Protein AF-M9S9Z9-F1 (afdb_monomer_lite)

Sequence (65 aa):
MERDTVKFKVYCVEEYRRAHGLTAPQTIELFERYGVFGFLEEPALQWQSLDNTVIDIDEYIEARA

Secondary structure (DSSP, 8-state):
-----HHHHHHHHHHHHHHHT--HHHHHHHHHHHTHHHHTT-GGGGGS-GGGHHHHHHHHHHTT-

Radius of gyration: 11.24 Å; chains: 1; bounding box: 32×22×27 Å

pLDDT: mean 90.17, std 10.41, range [47.84, 98.44]

Foldseek 3Di:
DQDPCVVVVVLLLVVLCVVVVHDSVVSVVLCVVLVVVVVSSDPVCVPDDPVCSNVVSVVSSVVVD

InterPro domains:
  IPR024269 Protein of unknown function DUF3791 [PF12668] (7-64)

Structure (mmCIF, N/CA/C/O backbone):
data_AF-M9S9Z9-F1
#
_entry.id   AF-M9S9Z9-F1
#
loop_
_atom_site.group_PDB
_atom_site.id
_atom_site.type_symbol
_atom_site.label_atom_id
_atom_site.label_alt_id
_atom_site.label_comp_id
_atom_site.label_asym_id
_atom_site.label_entity_id
_atom_site.label_seq_id
_atom_site.pdbx_PDB_ins_code
_atom_site.Cartn_x
_atom_site.Cartn_y
_atom_site.Cartn_z
_atom_site.occupancy
_atom_site.B_iso_or_equiv
_atom_site.auth_seq_id
_atom_site.auth_comp_id
_atom_site.auth_asym_id
_atom_site.auth_atom_id
_atom_site.pdbx_PDB_model_num
ATOM 1 N N . MET A 1 1 ? 22.492 -4.479 -7.098 1.00 47.84 1 MET A N 1
ATOM 2 C CA . MET A 1 1 ? 22.133 -3.173 -6.516 1.00 47.84 1 MET A CA 1
ATOM 3 C C . MET A 1 1 ? 20.733 -3.330 -5.970 1.00 47.84 1 MET A C 1
ATOM 5 O O . MET A 1 1 ? 19.837 -3.621 -6.753 1.00 47.84 1 MET A O 1
ATOM 9 N N . GLU A 1 2 ? 20.580 -3.288 -4.652 1.00 57.12 2 GLU A N 1
ATOM 10 C CA . GLU A 1 2 ? 19.266 -3.326 -4.006 1.00 57.12 2 GLU A CA 1
ATOM 11 C C . GLU A 1 2 ? 18.470 -2.099 -4.472 1.00 57.12 2 GLU A C 1
ATOM 13 O O . GLU A 1 2 ? 19.021 -0.996 -4.548 1.00 57.12 2 GLU A O 1
ATOM 18 N N . ARG A 1 3 ? 17.230 -2.299 -4.926 1.00 66.50 3 ARG A N 1
ATOM 19 C CA . ARG A 1 3 ? 16.391 -1.196 -5.406 1.00 66.50 3 ARG A CA 1
ATOM 20 C C . ARG A 1 3 ? 15.802 -0.497 -4.194 1.00 66.50 3 ARG A C 1
ATOM 22 O O . ARG A 1 3 ? 15.065 -1.113 -3.436 1.00 66.50 3 ARG A O 1
ATOM 29 N N . ASP A 1 4 ? 16.095 0.789 -4.045 1.00 80.12 4 ASP A N 1
ATOM 30 C CA . ASP A 1 4 ? 15.433 1.614 -3.040 1.00 80.12 4 ASP A CA 1
ATOM 31 C C . ASP A 1 4 ? 13.988 1.896 -3.485 1.00 80.12 4 ASP A C 1
ATOM 33 O O . ASP A 1 4 ? 13.723 2.774 -4.309 1.00 80.12 4 ASP A O 1
ATOM 37 N N . THR A 1 5 ? 13.055 1.098 -2.965 1.00 86.31 5 THR A N 1
ATOM 38 C CA . THR A 1 5 ? 11.610 1.227 -3.197 1.00 86.31 5 THR A CA 1
ATOM 39 C C . THR A 1 5 ? 10.916 2.023 -2.093 1.00 86.31 5 THR A C 1
ATOM 41 O O . THR A 1 5 ? 9.696 2.172 -2.130 1.00 86.31 5 THR A O 1
ATOM 44 N N . VAL A 1 6 ? 11.650 2.590 -1.125 1.00 90.56 6 VAL A N 1
ATOM 45 C CA . VAL A 1 6 ? 11.058 3.241 0.057 1.00 90.56 6 VAL A CA 1
ATOM 46 C C . VAL A 1 6 ? 10.147 4.396 -0.348 1.00 90.56 6 VAL A C 1
ATOM 48 O O . VAL A 1 6 ? 9.009 4.475 0.109 1.00 90.56 6 VAL A O 1
ATOM 51 N N . LYS A 1 7 ? 10.600 5.262 -1.261 1.00 89.62 7 LYS A N 1
ATOM 52 C CA . LYS A 1 7 ? 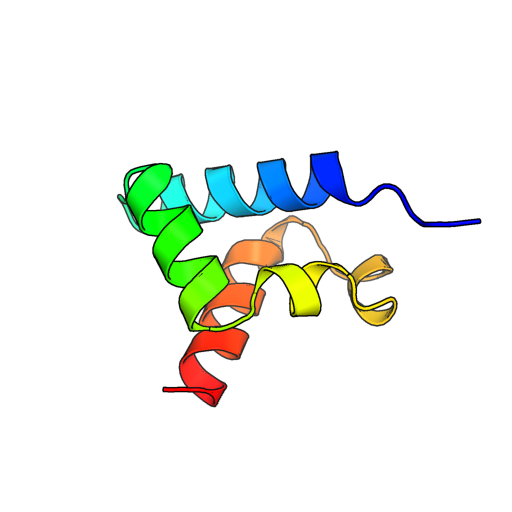9.786 6.388 -1.755 1.00 89.62 7 LYS A CA 1
ATOM 53 C C . LYS A 1 7 ? 8.513 5.922 -2.460 1.00 89.62 7 LYS A C 1
ATOM 55 O O . LYS A 1 7 ? 7.470 6.545 -2.296 1.00 89.62 7 LYS A O 1
ATOM 60 N N . PHE A 1 8 ? 8.599 4.827 -3.215 1.00 89.19 8 PHE A N 1
ATOM 61 C CA . PHE A 1 8 ? 7.450 4.248 -3.904 1.00 89.19 8 PHE A CA 1
ATOM 62 C C . PHE A 1 8 ? 6.450 3.653 -2.910 1.00 89.19 8 PHE A C 1
ATOM 64 O O . PHE A 1 8 ? 5.265 3.955 -2.988 1.00 89.19 8 PHE A O 1
ATOM 71 N N . LYS A 1 9 ? 6.919 2.908 -1.904 1.00 93.19 9 LYS A N 1
ATOM 72 C CA . LYS A 1 9 ? 6.062 2.377 -0.834 1.00 93.19 9 LYS A CA 1
ATOM 73 C C . LYS A 1 9 ? 5.361 3.489 -0.055 1.00 93.19 9 LYS A C 1
ATOM 75 O O . LYS A 1 9 ? 4.167 3.383 0.198 1.00 93.19 9 LYS A O 1
ATOM 80 N N . VAL A 1 10 ? 6.072 4.572 0.276 1.00 94.69 10 VAL A N 1
ATOM 81 C CA . VAL A 1 10 ? 5.480 5.750 0.936 1.00 94.69 10 VAL A CA 1
ATOM 82 C C . VAL A 1 10 ? 4.399 6.382 0.058 1.00 94.69 10 VAL A C 1
ATOM 84 O O . VAL A 1 10 ? 3.314 6.678 0.552 1.00 94.69 10 VAL A O 1
ATOM 87 N N . TYR A 1 11 ? 4.662 6.541 -1.241 1.00 93.12 11 TYR A N 1
ATOM 88 C CA . TYR A 1 11 ? 3.667 7.036 -2.192 1.00 93.12 11 TYR A CA 1
ATOM 89 C C . TYR A 1 11 ? 2.416 6.144 -2.229 1.00 93.12 11 TYR A C 1
ATOM 91 O O . TYR A 1 11 ? 1.307 6.650 -2.083 1.00 93.12 11 TYR A O 1
ATOM 99 N N . CYS A 1 12 ? 2.592 4.823 -2.333 1.00 94.69 12 CYS A N 1
ATOM 100 C CA . CYS A 1 12 ? 1.487 3.863 -2.349 1.00 94.69 12 CYS A CA 1
ATOM 101 C C . CYS A 1 12 ? 0.637 3.946 -1.076 1.00 94.69 12 CYS A C 1
ATOM 103 O O . CYS A 1 12 ? -0.588 3.944 -1.154 1.00 94.69 12 CYS A O 1
ATOM 105 N N . VAL A 1 13 ? 1.279 4.060 0.094 1.00 97.06 13 VAL A N 1
ATOM 106 C CA . VAL A 1 13 ? 0.578 4.216 1.375 1.00 97.06 13 VAL A CA 1
ATOM 107 C C . VAL A 1 13 ? -0.258 5.494 1.386 1.00 97.06 13 VAL A C 1
ATOM 109 O O . VAL A 1 13 ? -1.423 5.439 1.763 1.00 97.06 13 VAL A O 1
ATOM 112 N N . GLU A 1 14 ? 0.284 6.638 0.963 1.00 96.69 14 GLU A N 1
ATOM 113 C CA . GLU A 1 14 ? -0.465 7.902 0.993 1.00 96.69 14 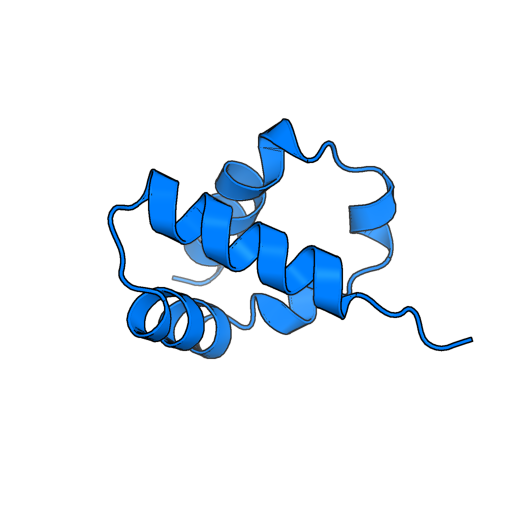GLU A CA 1
ATOM 114 C C . GLU A 1 14 ? -1.624 7.940 -0.007 1.00 96.69 14 GLU A C 1
ATOM 116 O O . GLU A 1 14 ? -2.719 8.393 0.341 1.00 96.69 14 GLU A O 1
ATOM 121 N N . GLU A 1 15 ? -1.418 7.442 -1.226 1.00 95.88 15 GLU A N 1
ATOM 122 C CA . GLU A 1 15 ? -2.470 7.424 -2.245 1.00 95.88 15 GLU A CA 1
ATOM 123 C C . GLU A 1 15 ? -3.596 6.456 -1.870 1.00 95.88 15 GLU A C 1
ATOM 125 O O . GLU A 1 15 ? -4.766 6.844 -1.912 1.00 95.88 15 GLU A O 1
ATOM 130 N N . TYR A 1 16 ? -3.262 5.249 -1.401 1.00 97.06 16 TYR A N 1
ATOM 131 C CA . TYR A 1 16 ? -4.252 4.279 -0.929 1.00 97.06 16 TYR A CA 1
ATOM 132 C C . TYR A 1 16 ? -5.004 4.812 0.296 1.00 97.06 16 TYR A C 1
ATOM 134 O O . TYR A 1 16 ? -6.235 4.804 0.356 1.00 97.06 16 TYR A O 1
ATOM 142 N N . ARG A 1 17 ? -4.281 5.392 1.260 1.00 97.44 17 ARG A N 1
ATOM 143 C CA . ARG A 1 17 ? -4.884 6.028 2.432 1.00 97.44 17 ARG A CA 1
ATOM 144 C C . ARG A 1 17 ? -5.899 7.101 2.034 1.00 97.44 17 ARG A C 1
ATOM 146 O O . ARG A 1 17 ? -6.990 7.151 2.604 1.00 97.44 17 ARG A O 1
ATOM 153 N N . ARG A 1 18 ? -5.552 7.962 1.069 1.00 97.00 18 ARG A N 1
ATOM 154 C CA . ARG A 1 18 ? -6.432 9.032 0.575 1.00 97.00 18 ARG A CA 1
ATOM 155 C C . ARG A 1 18 ? -7.657 8.471 -0.146 1.00 97.00 18 ARG A C 1
ATOM 157 O O . ARG A 1 18 ? -8.751 8.974 0.089 1.00 97.00 18 ARG A O 1
ATOM 164 N N . ALA A 1 19 ? -7.479 7.459 -0.993 1.00 96.88 19 ALA A N 1
ATOM 165 C CA . ALA A 1 19 ? -8.557 6.859 -1.776 1.00 96.88 19 ALA A CA 1
ATOM 166 C C . ALA A 1 19 ? -9.594 6.127 -0.906 1.00 96.88 19 ALA A C 1
ATOM 168 O O . ALA A 1 19 ? -10.791 6.260 -1.146 1.00 96.88 19 ALA A O 1
ATOM 169 N N . HIS A 1 20 ? -9.151 5.431 0.146 1.00 97.25 20 HIS A N 1
ATOM 170 C CA . HIS A 1 20 ? -10.021 4.611 1.002 1.00 97.25 20 HIS A CA 1
ATOM 171 C C . HIS A 1 20 ? -10.416 5.287 2.325 1.00 97.25 20 HIS A C 1
ATOM 173 O O . HIS A 1 20 ? -11.077 4.674 3.162 1.00 97.25 20 HIS A O 1
ATOM 179 N N . GLY A 1 21 ? -10.017 6.545 2.546 1.00 97.56 21 GLY A N 1
ATOM 180 C CA . GLY A 1 21 ? -10.353 7.285 3.768 1.00 97.56 21 GLY A CA 1
ATOM 181 C C . GLY A 1 21 ? -9.750 6.684 5.043 1.00 97.56 21 GLY A C 1
ATOM 182 O O . GLY A 1 21 ? -10.330 6.811 6.121 1.00 97.56 21 GLY A O 1
ATOM 183 N N . LEU A 1 22 ? -8.597 6.021 4.928 1.00 98.06 22 LEU A N 1
ATOM 184 C CA . LEU A 1 22 ? -7.906 5.388 6.049 1.00 98.06 22 LEU A CA 1
ATOM 185 C C . LEU A 1 22 ? -6.968 6.375 6.761 1.00 98.06 22 LEU A C 1
ATOM 187 O O . LEU A 1 22 ? -6.633 7.459 6.274 1.00 98.06 22 LEU A O 1
ATOM 191 N N . THR A 1 23 ? -6.488 5.981 7.935 1.00 97.81 23 THR A N 1
ATOM 192 C CA . THR A 1 23 ? -5.307 6.589 8.561 1.00 97.81 23 THR A CA 1
ATOM 193 C C . THR A 1 23 ? -4.030 5.889 8.087 1.00 97.81 23 THR A C 1
ATOM 195 O O . THR A 1 23 ? -4.073 4.766 7.577 1.00 97.81 23 THR A O 1
ATOM 198 N N . ALA A 1 24 ? -2.871 6.535 8.258 1.00 94.44 24 ALA A N 1
ATOM 199 C CA . ALA A 1 24 ? -1.593 5.923 7.890 1.00 94.44 24 ALA A CA 1
ATOM 200 C C . ALA A 1 24 ? -1.336 4.612 8.663 1.00 94.44 24 ALA A C 1
ATOM 202 O O . ALA A 1 24 ? -1.019 3.620 8.010 1.00 94.44 24 ALA A O 1
ATOM 203 N N . PRO A 1 25 ? -1.577 4.526 9.992 1.00 98.06 25 PRO A N 1
ATOM 204 C CA . PRO A 1 25 ? -1.441 3.262 10.717 1.00 98.06 25 PRO A CA 1
ATOM 205 C C . PRO A 1 25 ? -2.364 2.153 10.199 1.00 98.06 25 PRO A C 1
ATOM 207 O O . PRO A 1 25 ? -1.907 1.034 10.011 1.00 98.06 25 PRO A O 1
ATOM 210 N N . GLN A 1 26 ? -3.633 2.463 9.902 1.00 98.38 26 GLN A N 1
ATOM 211 C CA . GLN A 1 26 ? -4.574 1.477 9.346 1.00 98.38 26 GLN A CA 1
ATOM 212 C C . GLN A 1 26 ? -4.127 0.964 7.974 1.00 98.38 26 GLN A C 1
ATOM 214 O O . GLN A 1 26 ? -4.272 -0.218 7.678 1.00 98.38 26 GLN A O 1
ATOM 219 N N . THR A 1 27 ? -3.576 1.848 7.142 1.00 98.44 27 THR A N 1
ATOM 220 C CA . THR A 1 27 ? -3.080 1.482 5.808 1.00 98.44 27 THR A CA 1
ATOM 221 C C . THR A 1 27 ? -1.849 0.586 5.912 1.00 98.44 27 THR A C 1
ATOM 223 O O . THR A 1 27 ? -1.769 -0.424 5.222 1.00 98.44 27 THR A O 1
ATOM 226 N N . ILE A 1 28 ? -0.918 0.912 6.815 1.00 98.12 28 ILE A N 1
ATOM 227 C CA . ILE A 1 28 ? 0.266 0.085 7.076 1.00 98.12 28 ILE A CA 1
ATOM 228 C C . ILE A 1 28 ? -0.149 -1.296 7.592 1.00 98.12 28 ILE A C 1
ATOM 230 O O . ILE A 1 28 ? 0.305 -2.293 7.043 1.00 98.12 28 ILE A O 1
ATOM 234 N N . GLU A 1 29 ? -1.053 -1.369 8.574 1.00 98.38 29 GLU A N 1
ATOM 235 C CA . GLU A 1 29 ? -1.532 -2.648 9.115 1.00 98.38 29 GLU A CA 1
ATOM 236 C C . GLU A 1 29 ? -2.193 -3.512 8.028 1.00 98.38 29 GLU A C 1
ATOM 238 O O . GLU A 1 29 ? -1.967 -4.720 7.958 1.00 98.38 29 GLU A O 1
ATOM 243 N N . LEU A 1 30 ? -2.984 -2.897 7.143 1.00 98.12 30 LEU A N 1
ATOM 244 C CA . LEU A 1 30 ? -3.592 -3.580 6.002 1.00 98.12 30 LEU A CA 1
ATOM 245 C C . LEU A 1 30 ? -2.525 -4.114 5.034 1.00 98.12 30 LEU A C 1
ATOM 247 O O . LEU A 1 30 ? -2.585 -5.271 4.618 1.00 98.12 30 LEU A O 1
ATOM 251 N N . PHE A 1 31 ? -1.537 -3.285 4.695 1.00 98.00 31 PHE A N 1
ATOM 252 C CA . PHE A 1 31 ? -0.464 -3.650 3.773 1.00 98.00 31 PHE A CA 1
ATOM 253 C C . PHE A 1 31 ? 0.410 -4.772 4.338 1.00 98.00 31 PHE A C 1
ATOM 255 O O . PHE A 1 31 ? 0.797 -5.672 3.594 1.00 98.00 31 PHE A O 1
ATOM 262 N N . GLU A 1 32 ? 0.692 -4.757 5.641 1.00 97.81 32 GLU A N 1
ATOM 263 C CA . GLU A 1 32 ? 1.381 -5.847 6.336 1.00 97.81 32 GLU A CA 1
ATOM 264 C C . GLU A 1 32 ? 0.548 -7.128 6.318 1.00 97.81 32 GLU A C 1
ATOM 266 O O . GLU A 1 32 ? 1.053 -8.183 5.935 1.00 97.81 32 GLU A O 1
ATOM 271 N N . ARG A 1 33 ? -0.743 -7.031 6.658 1.00 97.94 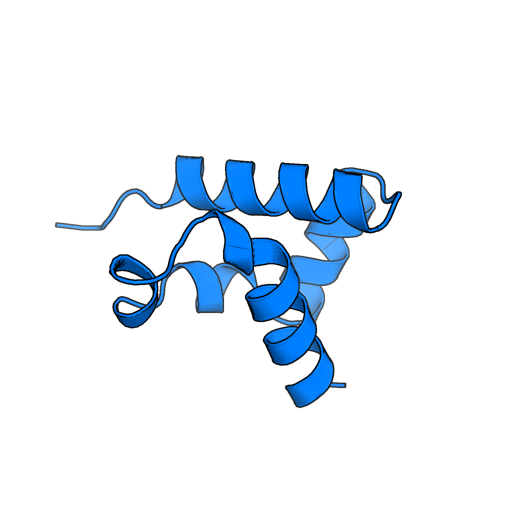33 ARG A N 1
ATOM 272 C CA . ARG A 1 33 ? -1.663 -8.174 6.723 1.00 97.94 33 ARG A CA 1
ATOM 273 C C . ARG A 1 33 ? -1.755 -8.935 5.402 1.00 97.94 33 ARG A C 1
ATOM 275 O O . ARG A 1 33 ? -1.760 -10.162 5.420 1.00 97.94 33 ARG A O 1
ATOM 282 N N . TYR A 1 34 ? -1.821 -8.223 4.278 1.00 97.94 34 TYR A N 1
ATOM 283 C CA . TYR A 1 34 ? -1.945 -8.832 2.949 1.00 97.94 34 TYR A CA 1
ATOM 284 C C . TYR A 1 34 ? -0.606 -9.001 2.214 1.00 97.94 34 TYR A C 1
ATOM 286 O O . TYR A 1 34 ? -0.564 -9.557 1.116 1.00 97.94 34 TYR A O 1
ATOM 294 N N . GLY A 1 35 ? 0.511 -8.559 2.800 1.00 96.88 35 GLY A N 1
ATOM 295 C CA . GLY A 1 35 ? 1.837 -8.664 2.183 1.00 96.88 35 GLY A CA 1
ATOM 296 C C . GLY A 1 35 ? 2.055 -7.714 0.999 1.00 96.88 35 GLY A C 1
ATOM 297 O O . GLY A 1 35 ? 2.865 -8.003 0.119 1.00 96.88 35 GLY A O 1
ATOM 298 N N . VAL A 1 36 ? 1.355 -6.577 0.965 1.00 96.69 36 VAL A N 1
ATOM 299 C CA . VAL A 1 36 ? 1.445 -5.568 -0.107 1.00 96.69 36 VAL A CA 1
ATOM 300 C C . VAL A 1 36 ? 2.863 -5.005 -0.218 1.00 96.69 36 VAL A C 1
ATOM 302 O O . VAL A 1 36 ? 3.354 -4.773 -1.314 1.00 96.69 36 VAL A O 1
ATOM 305 N N . PHE A 1 37 ? 3.588 -4.838 0.891 1.00 95.38 37 PHE A N 1
ATOM 306 C CA . PHE A 1 37 ? 4.962 -4.328 0.822 1.00 95.38 37 PHE A CA 1
ATOM 307 C C . PHE A 1 37 ? 5.927 -5.245 0.070 1.00 95.38 37 PHE A C 1
ATOM 309 O O . PHE A 1 37 ? 6.880 -4.729 -0.510 1.00 95.38 37 PHE A O 1
ATOM 316 N N . GLY A 1 38 ? 5.686 -6.560 0.081 1.00 93.81 38 GLY A N 1
ATOM 317 C CA . GLY A 1 38 ? 6.444 -7.512 -0.730 1.00 93.81 38 GLY A CA 1
ATOM 318 C C . GLY A 1 38 ? 6.055 -7.410 -2.201 1.00 93.81 38 GLY A C 1
ATOM 319 O O . GLY A 1 38 ? 6.924 -7.329 -3.060 1.00 93.81 38 GLY A O 1
ATOM 320 N N . PHE A 1 39 ? 4.756 -7.293 -2.484 1.00 92.69 39 PHE A N 1
ATOM 321 C CA . PHE A 1 39 ? 4.264 -7.023 -3.835 1.00 92.69 39 PHE A CA 1
ATOM 322 C C . PHE A 1 39 ? 4.907 -5.774 -4.441 1.00 92.69 39 PHE A C 1
ATOM 324 O O . PHE A 1 39 ? 5.428 -5.844 -5.545 1.00 92.69 39 PHE A O 1
ATOM 331 N N . LEU A 1 40 ? 4.989 -4.673 -3.690 1.00 91.94 40 LEU A N 1
ATOM 332 C CA . LEU A 1 40 ? 5.598 -3.413 -4.137 1.00 91.94 40 LEU A CA 1
ATOM 333 C C . LEU A 1 40 ? 7.120 -3.483 -4.382 1.00 91.94 40 LEU A C 1
ATOM 335 O O . LEU A 1 40 ? 7.708 -2.511 -4.860 1.00 91.94 40 LEU A O 1
ATOM 339 N N . GLU A 1 41 ? 7.778 -4.5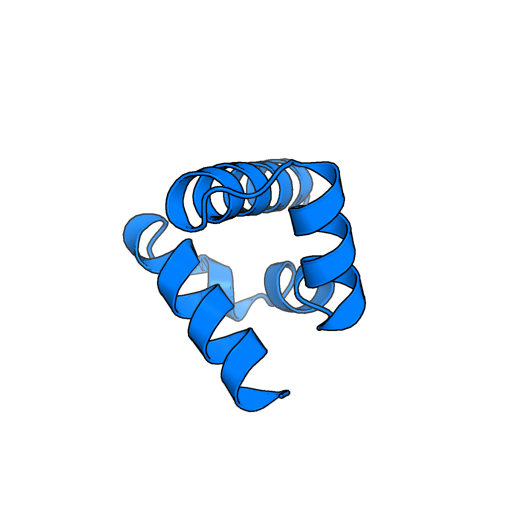98 -4.056 1.00 90.06 41 GLU A N 1
ATOM 340 C CA . GLU A 1 41 ? 9.175 -4.859 -4.425 1.00 90.06 41 GLU A CA 1
ATOM 341 C C . GLU A 1 41 ? 9.319 -5.612 -5.754 1.00 90.06 41 GLU A C 1
ATOM 343 O O . GLU A 1 41 ? 10.428 -5.681 -6.297 1.00 90.06 41 GLU A O 1
ATOM 348 N N . GLU A 1 42 ? 8.223 -6.138 -6.307 1.00 88.44 42 GLU A N 1
ATOM 349 C CA . GLU A 1 42 ? 8.264 -6.977 -7.496 1.00 88.44 42 GLU A CA 1
ATOM 350 C C . GLU A 1 42 ? 8.780 -6.201 -8.718 1.00 88.44 42 GLU A C 1
ATOM 352 O O . GLU A 1 42 ? 8.232 -5.157 -9.093 1.00 88.44 42 GLU A O 1
ATOM 357 N N . PRO A 1 43 ? 9.815 -6.709 -9.417 1.00 80.25 43 PRO A N 1
ATOM 358 C CA . PRO A 1 43 ? 10.397 -6.032 -10.572 1.00 80.25 43 PRO A CA 1
ATOM 359 C C . PRO A 1 43 ? 9.410 -5.714 -11.696 1.00 80.25 43 PRO A C 1
ATOM 361 O O . PRO A 1 43 ? 9.652 -4.774 -12.452 1.00 80.25 43 PRO A O 1
ATOM 364 N N . ALA A 1 44 ? 8.328 -6.487 -11.808 1.00 79.88 44 ALA A N 1
ATOM 365 C CA . ALA A 1 44 ? 7.283 -6.299 -12.808 1.00 79.88 44 ALA A CA 1
ATOM 366 C C . ALA A 1 44 ? 6.560 -4.947 -12.667 1.00 79.88 44 ALA A C 1
ATOM 368 O O . ALA A 1 44 ? 6.142 -4.377 -13.675 1.00 79.88 44 ALA A O 1
ATOM 369 N N . LEU A 1 45 ? 6.493 -4.391 -11.453 1.00 78.25 45 LEU A N 1
ATOM 370 C CA . LEU A 1 45 ? 5.812 -3.124 -11.176 1.00 78.25 45 LEU A CA 1
ATOM 371 C C . LEU A 1 45 ? 6.556 -1.896 -11.716 1.00 78.25 45 LEU A C 1
ATOM 373 O O . LEU A 1 45 ? 5.980 -0.819 -11.801 1.00 78.25 45 LEU A O 1
ATOM 377 N N . GLN A 1 46 ?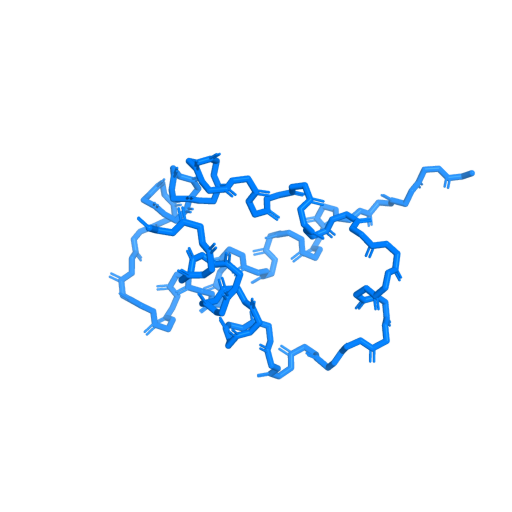 7.815 -2.037 -12.153 1.00 69.94 46 GLN A N 1
ATOM 378 C CA . GLN A 1 46 ? 8.583 -0.925 -12.735 1.00 69.94 46 GLN A CA 1
ATOM 379 C C . GLN A 1 46 ? 7.966 -0.327 -14.003 1.00 69.94 46 GLN A C 1
ATOM 381 O O . GLN A 1 46 ? 8.321 0.788 -14.379 1.00 69.94 46 GLN A O 1
ATOM 386 N N . TRP A 1 47 ? 7.100 -1.079 -14.679 1.00 71.25 47 TRP A N 1
ATOM 387 C CA . TRP A 1 47 ? 6.461 -0.661 -15.924 1.00 71.25 47 TRP A CA 1
ATOM 388 C C . TRP A 1 47 ? 5.009 -0.222 -15.730 1.00 71.25 47 TRP A C 1
ATOM 390 O O . TRP A 1 47 ? 4.374 0.187 -16.701 1.00 71.25 47 TRP A O 1
ATOM 400 N N . GLN A 1 48 ? 4.475 -0.318 -14.509 1.00 73.62 48 GLN A N 1
ATOM 401 C CA . GLN A 1 48 ? 3.107 0.096 -14.227 1.00 73.62 48 GLN A CA 1
ATOM 402 C C . GLN A 1 48 ? 3.008 1.613 -14.048 1.00 73.62 48 GLN A C 1
ATOM 404 O O . GLN A 1 48 ? 3.935 2.276 -13.579 1.00 73.62 48 GLN A O 1
ATOM 409 N N . SER A 1 49 ? 1.868 2.169 -14.465 1.00 79.31 49 SER A N 1
ATOM 410 C CA . SER A 1 49 ? 1.570 3.583 -14.246 1.00 79.31 49 SER A CA 1
ATOM 411 C C . SER A 1 49 ? 1.269 3.826 -12.773 1.00 79.31 49 SER A C 1
ATOM 413 O O . SER A 1 49 ? 0.501 3.080 -12.169 1.00 79.31 49 SER A O 1
ATOM 415 N N . LEU A 1 50 ? 1.789 4.928 -12.228 1.00 80.94 50 LEU A N 1
ATOM 416 C CA . LEU A 1 50 ? 1.441 5.370 -10.878 1.00 80.94 50 LEU A CA 1
ATOM 417 C C . LEU A 1 50 ? -0.065 5.638 -10.728 1.00 80.94 50 LEU A C 1
ATOM 419 O O . LEU A 1 50 ? -0.602 5.437 -9.641 1.00 80.94 50 LEU A O 1
ATOM 423 N N . ASP A 1 51 ? -0.749 6.004 -11.815 1.00 79.25 51 ASP A N 1
ATOM 424 C CA . ASP A 1 51 ? -2.187 6.297 -11.817 1.00 79.25 51 ASP A CA 1
ATOM 425 C C . ASP A 1 51 ? -3.050 5.079 -11.445 1.00 79.25 51 ASP A C 1
ATOM 427 O O . ASP A 1 51 ? -4.157 5.244 -10.935 1.00 79.25 51 ASP A O 1
ATOM 431 N N . ASN A 1 52 ? -2.539 3.860 -11.661 1.00 84.62 52 ASN A N 1
ATOM 432 C CA . ASN A 1 52 ? -3.264 2.617 -11.389 1.00 84.62 52 ASN A CA 1
ATOM 433 C C . ASN A 1 52 ? -2.912 1.986 -10.037 1.00 84.62 52 ASN A C 1
ATOM 435 O O . ASN A 1 52 ? -3.563 1.029 -9.638 1.00 84.62 52 ASN A O 1
ATOM 439 N N . THR A 1 53 ? -1.958 2.556 -9.293 1.00 88.44 53 THR A N 1
ATOM 440 C CA . THR A 1 53 ? -1.406 1.964 -8.062 1.00 88.44 53 THR A CA 1
ATOM 441 C C . THR A 1 53 ? -2.477 1.540 -7.054 1.00 88.44 53 THR A C 1
ATOM 443 O O . THR A 1 53 ? -2.356 0.489 -6.437 1.00 88.44 53 THR A O 1
ATOM 446 N N . VAL A 1 54 ? -3.527 2.347 -6.862 1.00 93.62 54 VAL A N 1
ATOM 447 C CA . VAL A 1 54 ? -4.606 2.013 -5.915 1.00 93.62 54 VAL A CA 1
ATOM 448 C C . VAL A 1 54 ? -5.389 0.791 -6.392 1.00 93.62 54 VAL A C 1
ATOM 450 O O . VAL A 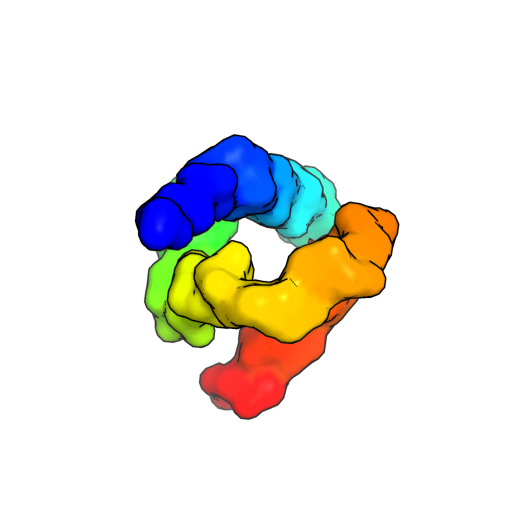1 54 ? -5.587 -0.132 -5.612 1.00 93.62 54 VAL A O 1
ATOM 453 N N . ILE A 1 55 ? -5.750 0.759 -7.678 1.00 93.94 55 ILE A N 1
ATOM 454 C CA . ILE A 1 55 ? -6.475 -0.357 -8.299 1.00 93.94 55 ILE A CA 1
ATOM 455 C C . ILE A 1 55 ? -5.625 -1.631 -8.245 1.00 93.94 55 ILE A C 1
ATOM 457 O O . ILE A 1 55 ? -6.119 -2.673 -7.836 1.00 93.94 55 ILE A O 1
ATOM 461 N N . ASP A 1 56 ? -4.336 -1.542 -8.583 1.00 92.62 56 ASP A N 1
ATOM 462 C CA . ASP A 1 56 ? -3.416 -2.684 -8.536 1.00 92.62 56 ASP A CA 1
ATOM 463 C C . ASP A 1 56 ? -3.304 -3.268 -7.110 1.00 92.62 56 ASP A C 1
ATOM 465 O O . ASP A 1 56 ? -3.226 -4.484 -6.925 1.00 92.62 56 ASP A O 1
ATOM 469 N N . ILE A 1 57 ? -3.305 -2.409 -6.082 1.00 95.19 57 ILE A N 1
ATOM 470 C CA . ILE A 1 57 ? -3.269 -2.836 -4.675 1.00 95.19 57 ILE A CA 1
ATOM 471 C C . ILE A 1 57 ? -4.611 -3.439 -4.243 1.00 95.19 57 ILE A C 1
ATOM 473 O O . ILE A 1 57 ? -4.600 -4.462 -3.556 1.00 95.19 57 ILE A O 1
ATOM 477 N N . ASP A 1 58 ? -5.741 -2.854 -4.649 1.00 96.31 58 ASP A N 1
ATOM 478 C CA . ASP A 1 58 ? -7.076 -3.410 -4.396 1.00 96.31 58 ASP A CA 1
ATOM 479 C C . ASP A 1 58 ? -7.193 -4.818 -4.988 1.00 96.31 58 ASP A C 1
ATOM 481 O O . ASP A 1 58 ? -7.471 -5.768 -4.259 1.00 96.31 58 ASP A O 1
ATOM 485 N N . GLU A 1 59 ? -6.875 -4.987 -6.275 1.00 94.94 59 GLU A N 1
ATOM 486 C CA . GLU A 1 59 ? -6.910 -6.287 -6.957 1.00 94.94 59 GLU A CA 1
ATOM 487 C C . GLU A 1 59 ? -5.985 -7.311 -6.278 1.00 94.94 59 GLU A C 1
ATOM 489 O O . GLU A 1 59 ? -6.333 -8.487 -6.114 1.00 94.94 59 GLU A O 1
ATOM 494 N N . TYR A 1 60 ? -4.803 -6.875 -5.835 1.00 95.44 60 TYR A N 1
ATOM 495 C CA . TYR A 1 60 ? -3.860 -7.727 -5.116 1.00 95.44 60 TYR A CA 1
ATOM 496 C C . TYR A 1 60 ? -4.407 -8.215 -3.764 1.00 95.44 60 TYR A C 1
ATOM 498 O O . TYR A 1 60 ? -4.193 -9.385 -3.409 1.00 95.44 60 TYR A O 1
ATOM 506 N N . ILE A 1 61 ? -5.073 -7.331 -3.011 1.00 96.69 61 ILE A N 1
ATOM 507 C CA . ILE A 1 61 ? -5.712 -7.638 -1.725 1.00 96.69 61 ILE A CA 1
ATOM 508 C C . ILE A 1 61 ? -6.926 -8.544 -1.946 1.00 96.69 61 ILE A C 1
ATOM 510 O O . ILE A 1 61 ? -7.044 -9.561 -1.264 1.00 96.69 61 ILE A O 1
ATOM 514 N N . GLU A 1 62 ? -7.790 -8.226 -2.912 1.00 96.38 62 GLU A N 1
ATOM 515 C CA . GLU A 1 62 ? -8.982 -9.012 -3.255 1.00 96.38 62 GLU A CA 1
ATOM 516 C C . GLU A 1 62 ? -8.629 -10.451 -3.635 1.00 96.38 62 GLU A C 1
ATOM 518 O O . GLU A 1 62 ? -9.281 -11.389 -3.183 1.00 96.38 62 GLU A O 1
ATOM 523 N N . ALA A 1 63 ? -7.545 -10.657 -4.387 1.00 95.62 63 ALA A N 1
ATOM 524 C CA . ALA A 1 63 ? -7.061 -11.991 -4.741 1.00 95.62 63 ALA A CA 1
ATOM 525 C C . ALA A 1 63 ? -6.555 -12.824 -3.538 1.00 95.62 63 ALA A C 1
ATOM 527 O O . ALA A 1 63 ? -6.206 -13.995 -3.708 1.00 95.62 63 ALA A O 1
ATOM 528 N N . ARG A 1 64 ? -6.458 -12.226 -2.341 1.00 90.75 64 ARG A N 1
ATOM 529 C CA . ARG A 1 64 ? -5.929 -12.826 -1.100 1.00 90.75 64 ARG A CA 1
ATOM 530 C C . ARG A 1 64 ? -6.907 -12.775 0.079 1.00 90.75 64 ARG A C 1
ATOM 532 O O . ARG A 1 64 ? -6.520 -13.190 1.174 1.00 90.75 64 ARG A O 1
ATOM 539 N N . ALA A 1 65 ? -8.118 -12.262 -0.128 1.00 80.88 65 ALA A N 1
ATOM 540 C CA . ALA A 1 65 ? -9.206 -12.245 0.851 1.00 80.88 65 ALA A CA 1
ATOM 541 C C . ALA A 1 65 ? -9.997 -13.563 0.833 1.00 80.88 65 ALA A C 1
ATOM 543 O O . ALA A 1 65 ? -10.413 -13.999 1.932 1.00 80.88 65 ALA A O 1
#

Organism: Methanomethylophilus alvi (strain Mx1201) (NCBI:txid1236689)